Protein AF-A0A2J0M9A6-F1 (afdb_monomer)

Sequence (114 aa):
MSNLIPHITYYILLILYFLFFAFISWRNITWAIALIIVLLPSYLIKFHIWFVPMTLLEGMILILFASWIIKKCKMQNAKCKVTIKNLKLDNWIWPLLAWIAAATMAMIVSPDKR

Solvent-accessible surface area (backbone atoms only — not comparable to full-atom values): 6760 Å² total; per-residue (Å²): 124,80,78,58,55,62,57,55,53,51,55,51,54,52,52,52,50,51,52,52,50,44,54,47,23,63,76,36,55,68,60,40,51,51,50,49,62,75,42,49,77,41,54,76,47,67,43,77,59,96,85,47,82,41,34,56,45,58,54,53,51,50,44,45,51,53,38,50,51,51,50,52,43,60,75,51,73,82,62,82,60,86,66,78,83,70,71,77,68,71,82,58,50,60,62,54,51,51,47,53,51,50,54,55,49,48,62,70,69,51,71,82,89,120

pLDDT: mean 74.32, std 13.44, range [42.53, 88.19]

Structure (mmCIF, N/CA/C/O backbone):
data_AF-A0A2J0M9A6-F1
#
_entry.id   AF-A0A2J0M9A6-F1
#
loop_
_atom_site.group_PDB
_atom_site.id
_atom_site.type_symbol
_atom_site.label_atom_id
_atom_site.label_alt_id
_atom_site.label_comp_id
_atom_site.label_asym_id
_atom_site.label_entity_id
_atom_site.label_seq_id
_atom_site.pdbx_PDB_ins_code
_atom_site.Cartn_x
_atom_site.Cartn_y
_atom_site.Cartn_z
_atom_site.occupancy
_atom_site.B_iso_or_equiv
_atom_site.auth_seq_id
_atom_site.auth_comp_id
_atom_site.auth_asym_id
_atom_site.auth_atom_id
_atom_site.pdbx_PDB_model_num
ATOM 1 N N . MET A 1 1 ? 21.362 8.720 -24.883 1.00 51.03 1 MET A N 1
ATOM 2 C CA . MET A 1 1 ? 20.618 9.659 -24.010 1.00 51.03 1 MET A CA 1
ATOM 3 C C . MET A 1 1 ? 19.093 9.611 -24.177 1.00 51.03 1 MET A C 1
ATOM 5 O O . MET A 1 1 ? 18.408 9.929 -23.218 1.00 51.03 1 MET A O 1
ATOM 9 N N . SER A 1 2 ? 18.537 9.209 -25.330 1.00 57.47 2 SER A N 1
ATOM 10 C CA . SER A 1 2 ? 17.083 9.249 -25.604 1.00 57.47 2 SER A CA 1
ATOM 11 C C . SER A 1 2 ? 16.237 8.205 -24.853 1.00 57.47 2 SER A C 1
ATOM 13 O O . SER A 1 2 ? 15.079 8.473 -24.556 1.00 57.47 2 SER A O 1
ATOM 15 N N . ASN A 1 3 ? 16.808 7.053 -24.484 1.00 56.69 3 ASN A N 1
ATOM 16 C CA . ASN A 1 3 ? 16.079 5.976 -23.794 1.00 56.69 3 ASN A CA 1
ATOM 17 C C . ASN A 1 3 ? 16.026 6.116 -22.261 1.00 56.69 3 ASN A C 1
ATOM 19 O O . ASN A 1 3 ? 15.307 5.365 -21.619 1.00 56.69 3 ASN A O 1
ATOM 23 N N . LEU A 1 4 ? 16.752 7.065 -21.650 1.00 59.88 4 LEU A N 1
ATOM 24 C CA . LEU A 1 4 ? 16.778 7.227 -20.183 1.00 59.88 4 LEU A CA 1
ATOM 25 C C . LEU A 1 4 ? 15.602 8.072 -19.659 1.00 59.88 4 LEU A C 1
ATOM 27 O O . LEU A 1 4 ? 15.076 7.836 -18.574 1.00 59.88 4 LEU A O 1
ATOM 31 N N . ILE A 1 5 ? 15.175 9.044 -20.464 1.00 62.59 5 ILE A N 1
ATOM 32 C CA . ILE A 1 5 ? 14.083 9.978 -20.175 1.00 62.59 5 ILE A CA 1
ATOM 33 C C . ILE A 1 5 ? 12.745 9.254 -19.922 1.00 62.59 5 ILE A C 1
ATOM 35 O O . ILE A 1 5 ? 12.136 9.542 -18.892 1.00 62.59 5 ILE A O 1
ATOM 39 N N . PRO A 1 6 ? 12.295 8.278 -20.747 1.00 66.00 6 PRO A N 1
ATOM 40 C CA . PRO A 1 6 ? 11.011 7.609 -20.513 1.00 66.00 6 PRO A CA 1
ATOM 41 C C . PRO A 1 6 ? 10.969 6.820 -19.197 1.00 66.00 6 PRO A C 1
ATOM 43 O O . PRO A 1 6 ? 9.925 6.780 -18.546 1.00 66.00 6 PRO A O 1
ATOM 46 N N . HIS A 1 7 ? 12.094 6.243 -18.758 1.00 67.75 7 HIS A N 1
ATOM 47 C CA . HIS A 1 7 ? 12.160 5.550 -17.470 1.00 67.75 7 HIS A CA 1
ATOM 48 C C . HIS A 1 7 ? 11.975 6.517 -16.299 1.00 67.75 7 HIS A C 1
ATOM 50 O O . HIS A 1 7 ? 11.202 6.235 -15.388 1.00 67.75 7 HIS A O 1
ATOM 56 N N . ILE A 1 8 ? 12.631 7.679 -16.338 1.00 76.94 8 ILE A N 1
ATOM 57 C CA . ILE A 1 8 ? 12.515 8.697 -15.286 1.00 76.94 8 ILE A CA 1
ATOM 58 C C . ILE A 1 8 ? 11.077 9.232 -15.220 1.00 76.94 8 ILE A C 1
ATOM 60 O O . ILE A 1 8 ? 10.501 9.323 -14.136 1.00 76.94 8 ILE A O 1
ATOM 64 N N . THR A 1 9 ? 10.461 9.517 -16.371 1.00 79.50 9 THR A N 1
ATOM 65 C CA . THR A 1 9 ? 9.070 9.986 -16.442 1.00 79.50 9 THR A CA 1
ATOM 66 C C . THR A 1 9 ? 8.082 8.964 -15.870 1.00 79.50 9 THR A C 1
ATOM 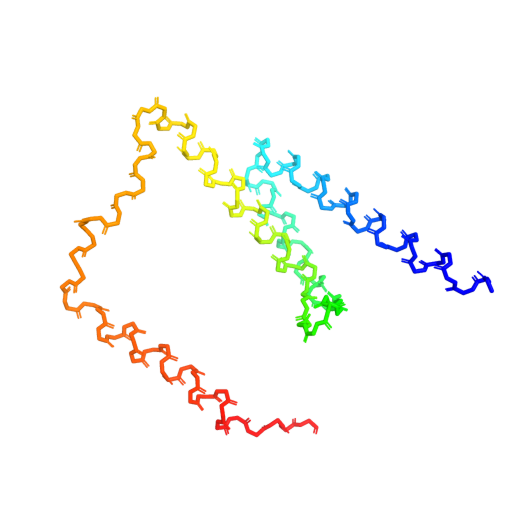68 O O . THR A 1 9 ? 7.167 9.348 -15.143 1.00 79.50 9 THR A O 1
ATOM 71 N N . TYR A 1 10 ? 8.288 7.667 -16.126 1.00 79.06 10 TYR A N 1
ATOM 72 C CA . TYR A 1 10 ? 7.465 6.594 -15.558 1.00 79.06 10 TYR A CA 1
ATOM 73 C C . TYR A 1 10 ? 7.494 6.586 -14.022 1.00 79.06 10 TYR A C 1
ATOM 75 O O . TYR A 1 10 ? 6.437 6.579 -13.389 1.00 79.06 10 TYR A O 1
ATOM 83 N N . TYR A 1 11 ? 8.682 6.653 -13.409 1.00 80.56 11 TYR A N 1
ATOM 84 C CA . TYR A 1 11 ? 8.802 6.678 -11.946 1.00 80.56 11 TYR A CA 1
ATOM 85 C C . TYR A 1 11 ? 8.155 7.923 -11.327 1.00 80.56 11 TYR A C 1
ATOM 87 O O . TYR A 1 11 ? 7.518 7.823 -10.280 1.00 80.56 11 TYR A O 1
ATOM 95 N N . ILE A 1 12 ? 8.263 9.081 -11.987 1.00 83.81 12 ILE A N 1
ATOM 96 C CA . ILE A 1 12 ? 7.629 10.326 -11.531 1.00 83.81 12 ILE A CA 1
ATOM 97 C C . ILE A 1 12 ? 6.101 10.197 -11.525 1.00 83.81 12 ILE A C 1
ATOM 99 O O . ILE A 1 12 ? 5.469 10.554 -10.530 1.00 83.81 12 ILE A O 1
ATOM 103 N N . LEU A 1 13 ? 5.500 9.652 -12.591 1.00 83.25 13 LEU A N 1
ATOM 104 C CA . LEU A 1 13 ? 4.052 9.405 -12.639 1.00 83.25 13 LEU A CA 1
ATOM 105 C C . LEU A 1 13 ? 3.601 8.452 -11.527 1.00 83.25 13 LEU A C 1
ATOM 107 O O . LEU A 1 13 ? 2.560 8.670 -10.911 1.00 83.25 13 LEU A O 1
ATOM 111 N N . LEU A 1 14 ? 4.391 7.413 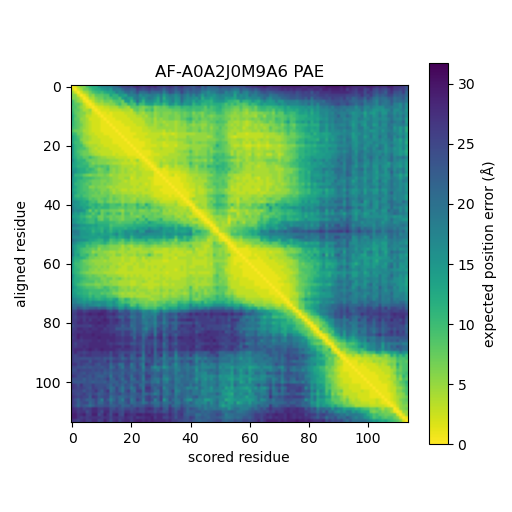-11.259 1.00 83.44 14 LEU A N 1
ATOM 112 C CA . LEU A 1 14 ? 4.092 6.405 -10.245 1.00 83.44 14 LEU A CA 1
ATOM 113 C C . LEU A 1 14 ? 4.117 7.015 -8.831 1.00 83.44 14 LEU A C 1
ATOM 115 O O . LEU A 1 14 ? 3.193 6.814 -8.041 1.00 83.44 14 LEU A O 1
ATOM 119 N N . ILE A 1 15 ? 5.128 7.837 -8.536 1.00 85.00 15 ILE A N 1
ATOM 120 C CA . ILE A 1 15 ? 5.220 8.590 -7.278 1.00 85.00 15 ILE A CA 1
ATOM 121 C C . ILE A 1 15 ? 4.033 9.546 -7.135 1.00 85.00 15 ILE A C 1
ATOM 123 O O . ILE A 1 15 ? 3.406 9.590 -6.076 1.00 85.00 15 ILE A O 1
ATOM 127 N N . LEU A 1 16 ? 3.693 10.283 -8.196 1.00 88.19 16 LEU A N 1
ATOM 128 C CA . LEU A 1 16 ? 2.568 11.217 -8.191 1.00 88.19 16 LEU A CA 1
ATOM 129 C C . LEU A 1 16 ? 1.237 10.498 -7.928 1.00 88.19 16 LEU A C 1
ATOM 131 O O . LEU A 1 16 ? 0.428 10.966 -7.124 1.00 88.19 16 LEU A O 1
ATOM 135 N N . TYR A 1 17 ? 1.037 9.334 -8.549 1.00 86.94 17 TYR A N 1
ATOM 136 C CA . TYR A 1 17 ? -0.123 8.479 -8.319 1.00 86.94 17 TYR A CA 1
ATOM 137 C C . TYR A 1 17 ? -0.220 8.029 -6.856 1.00 86.94 17 TYR A C 1
ATOM 139 O O . TYR A 1 17 ? -1.277 8.171 -6.237 1.00 86.94 17 TYR A O 1
ATOM 147 N N . PHE A 1 18 ? 0.876 7.541 -6.267 1.00 85.75 18 PHE A N 1
ATOM 148 C CA . PHE A 1 18 ? 0.880 7.140 -4.860 1.00 85.75 18 PHE A CA 1
ATOM 149 C C . PHE A 1 18 ? 0.626 8.311 -3.913 1.00 85.75 18 PHE A C 1
ATOM 151 O O . PHE A 1 18 ? -0.089 8.143 -2.925 1.00 85.75 18 PHE A O 1
ATOM 158 N N . LEU A 1 19 ? 1.147 9.500 -4.223 1.00 87.50 19 LEU A N 1
ATOM 159 C CA . LEU A 1 19 ? 0.886 10.707 -3.442 1.00 87.50 19 LEU A CA 1
ATOM 160 C C . LEU A 1 19 ? -0.608 11.069 -3.461 1.00 87.50 19 LEU A C 1
ATOM 162 O O . LEU A 1 19 ? -1.201 11.361 -2.420 1.00 87.50 19 LEU A O 1
ATOM 166 N N . PHE A 1 20 ? -1.232 10.997 -4.639 1.00 87.06 20 PHE A N 1
ATOM 167 C CA . PHE A 1 20 ? -2.660 11.252 -4.813 1.00 87.06 20 PHE A CA 1
ATOM 168 C C . PHE A 1 20 ? -3.519 10.207 -4.086 1.00 87.06 20 PHE A C 1
ATOM 170 O O . PHE A 1 20 ? -4.470 10.552 -3.380 1.00 87.06 20 PHE A O 1
ATOM 177 N N . PHE A 1 21 ? -3.144 8.930 -4.182 1.00 87.75 21 PHE A N 1
ATOM 178 C CA . PHE A 1 21 ? -3.806 7.849 -3.457 1.00 87.75 21 PHE A CA 1
ATOM 179 C C . PHE A 1 21 ? -3.678 8.020 -1.935 1.00 87.75 21 PHE A C 1
ATOM 181 O O . PHE A 1 21 ? -4.668 7.886 -1.213 1.00 87.75 21 PHE A O 1
ATOM 188 N N . ALA A 1 22 ? -2.495 8.393 -1.438 1.00 86.94 22 ALA A N 1
ATOM 189 C CA . ALA A 1 22 ? -2.269 8.686 -0.024 1.00 86.94 22 ALA A CA 1
ATOM 190 C C . ALA A 1 22 ? -3.162 9.831 0.471 1.00 86.94 22 ALA A C 1
ATOM 192 O O . ALA A 1 22 ? -3.762 9.727 1.544 1.00 86.94 22 ALA A O 1
ATOM 193 N N . PHE A 1 23 ? -3.313 10.889 -0.331 1.00 87.25 23 PHE A N 1
ATOM 194 C CA . PHE A 1 23 ? -4.194 12.013 -0.022 1.00 87.25 23 PHE A CA 1
ATOM 195 C C . PHE A 1 23 ? -5.670 11.591 0.085 1.00 87.25 23 PHE A C 1
ATOM 197 O O . PHE A 1 23 ? -6.348 11.936 1.058 1.00 87.25 23 PHE A O 1
ATOM 204 N N . ILE A 1 24 ? -6.165 10.786 -0.864 1.00 84.12 24 ILE A N 1
ATOM 205 C CA . ILE A 1 24 ? -7.532 10.234 -0.825 1.00 84.12 24 ILE A CA 1
ATOM 206 C C . ILE A 1 24 ? -7.728 9.350 0.410 1.00 84.12 24 ILE A C 1
ATOM 208 O O . ILE A 1 24 ? -8.719 9.501 1.134 1.00 84.12 24 ILE A O 1
ATOM 212 N N . SER A 1 25 ? -6.765 8.464 0.676 1.00 85.00 25 SER A N 1
ATOM 213 C CA . S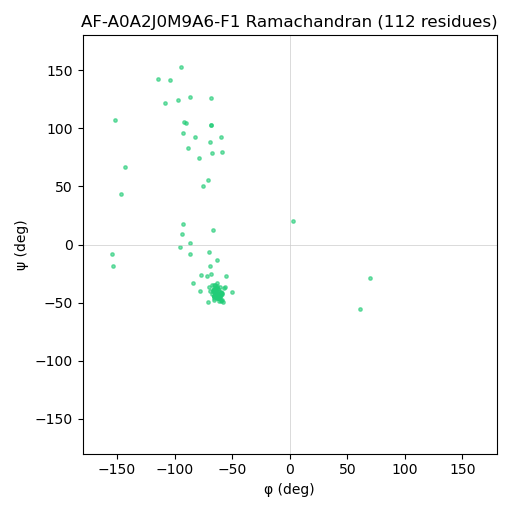ER A 1 25 ? -6.797 7.531 1.804 1.00 85.00 25 SER A CA 1
ATOM 214 C C . SER A 1 25 ? -6.856 8.245 3.151 1.00 85.00 25 SER A C 1
ATOM 216 O O . SER A 1 25 ? -7.588 7.830 4.054 1.00 85.00 25 SER A O 1
ATOM 218 N N . TRP A 1 26 ? -6.169 9.383 3.274 1.00 80.75 26 TRP A N 1
ATOM 219 C CA . TRP A 1 26 ? -6.219 10.206 4.478 1.00 80.75 26 TRP A CA 1
ATOM 220 C C . TRP A 1 26 ? -7.607 10.797 4.742 1.00 80.75 26 TRP A C 1
ATOM 222 O O . TRP A 1 26 ? -8.086 10.822 5.882 1.00 80.75 26 TRP A O 1
ATOM 232 N N . ARG A 1 27 ? -8.278 11.260 3.681 1.00 83.62 27 ARG A N 1
ATOM 233 C CA . ARG A 1 27 ? -9.605 11.873 3.775 1.00 83.62 27 ARG A CA 1
ATOM 234 C C . ARG A 1 27 ? -10.666 10.827 4.098 1.00 83.62 27 ARG A C 1
ATOM 236 O O . ARG A 1 27 ? -11.446 11.016 5.034 1.00 83.62 27 ARG A O 1
ATOM 243 N N . ASN A 1 28 ? -10.690 9.712 3.371 1.00 83.50 28 ASN A N 1
ATOM 244 C CA . ASN A 1 28 ? -11.673 8.661 3.602 1.00 83.50 28 ASN A CA 1
ATOM 245 C C . ASN A 1 28 ? -11.152 7.269 3.211 1.00 83.50 28 ASN A C 1
ATOM 247 O O . ASN A 1 28 ? -11.084 6.911 2.037 1.00 83.50 28 ASN A O 1
ATOM 251 N N . ILE A 1 29 ? -10.870 6.464 4.236 1.00 83.75 29 ILE A N 1
ATOM 252 C CA . ILE A 1 29 ? -10.397 5.080 4.117 1.00 83.75 29 ILE A CA 1
ATOM 253 C C . ILE A 1 29 ? -11.364 4.225 3.285 1.00 83.75 29 ILE A C 1
ATOM 255 O O . ILE A 1 29 ? -10.912 3.401 2.499 1.00 83.75 29 ILE A O 1
ATOM 259 N N . THR A 1 30 ? -12.681 4.438 3.395 1.00 84.00 30 THR A N 1
ATOM 260 C CA . THR A 1 30 ? -13.680 3.653 2.652 1.00 84.00 30 THR A CA 1
ATOM 261 C C . THR A 1 30 ? -13.560 3.864 1.140 1.00 84.00 30 THR A C 1
ATOM 263 O O . THR A 1 30 ? -13.643 2.903 0.380 1.00 84.00 30 THR A O 1
ATOM 266 N N . TRP A 1 31 ? -13.291 5.097 0.695 1.00 84.81 31 TRP A N 1
ATOM 267 C CA . TRP A 1 31 ? -13.065 5.393 -0.726 1.00 84.81 31 TRP A CA 1
ATOM 268 C C . TRP A 1 31 ? -11.741 4.822 -1.232 1.00 84.81 31 TRP A C 1
ATOM 270 O O . TRP A 1 31 ? -11.682 4.337 -2.358 1.00 84.81 31 TRP A O 1
ATOM 280 N N . ALA A 1 32 ? -10.694 4.825 -0.404 1.00 87.00 32 ALA A N 1
ATOM 281 C CA . ALA A 1 32 ? -9.425 4.201 -0.764 1.00 87.00 32 ALA A CA 1
ATOM 282 C C . ALA A 1 32 ? -9.543 2.673 -0.899 1.00 87.00 32 ALA A C 1
ATOM 284 O O . ALA A 1 32 ? -8.986 2.105 -1.834 1.00 87.00 32 ALA A O 1
ATOM 285 N N . ILE A 1 33 ? -10.326 2.018 -0.033 1.00 85.81 33 ILE A N 1
ATOM 286 C CA . ILE A 1 33 ? -10.643 0.586 -0.153 1.00 85.81 33 ILE A CA 1
ATOM 287 C C . ILE A 1 33 ? -11.428 0.310 -1.440 1.00 85.81 33 ILE A C 1
ATOM 289 O O . ILE A 1 33 ? -11.077 -0.603 -2.179 1.00 85.81 33 ILE A O 1
ATOM 293 N N . ALA A 1 34 ? -12.453 1.113 -1.744 1.00 87.06 34 ALA A N 1
ATOM 294 C CA . ALA A 1 34 ? -13.216 0.969 -2.984 1.00 87.06 34 ALA A CA 1
ATOM 295 C C . ALA A 1 34 ? -12.326 1.130 -4.230 1.00 87.06 34 ALA A C 1
ATOM 297 O O . ALA A 1 34 ? -12.426 0.337 -5.162 1.00 87.06 34 ALA A O 1
ATOM 298 N N . LEU A 1 35 ? -11.402 2.099 -4.219 1.00 85.94 35 LEU A N 1
ATOM 299 C CA . LEU A 1 35 ? -10.399 2.276 -5.273 1.00 85.94 35 LEU A CA 1
ATOM 300 C C . LEU A 1 35 ? -9.492 1.052 -5.413 1.00 85.94 35 LEU A C 1
ATOM 302 O O . LEU A 1 35 ? -9.279 0.604 -6.531 1.00 85.94 35 LEU A O 1
ATOM 306 N N . ILE A 1 36 ? -9.001 0.477 -4.312 1.00 86.50 36 ILE A N 1
ATOM 307 C CA . ILE A 1 36 ? -8.206 -0.761 -4.355 1.00 86.50 36 ILE A CA 1
ATOM 308 C C . ILE A 1 36 ? -9.006 -1.899 -4.994 1.00 86.50 36 ILE A C 1
ATOM 310 O O . ILE A 1 36 ? -8.456 -2.622 -5.814 1.00 86.50 36 ILE A O 1
ATOM 314 N N . ILE A 1 37 ? -10.293 -2.044 -4.663 1.00 85.56 37 ILE A N 1
ATOM 315 C CA . ILE A 1 37 ? -11.150 -3.101 -5.222 1.00 85.56 37 ILE A CA 1
ATOM 316 C C . ILE A 1 37 ? -11.368 -2.904 -6.724 1.00 85.56 37 ILE A C 1
ATOM 318 O O . ILE A 1 37 ? -11.263 -3.855 -7.490 1.00 85.56 37 ILE A O 1
ATOM 322 N N . VAL A 1 38 ? -11.636 -1.678 -7.172 1.00 87.00 38 VAL A N 1
ATOM 323 C CA . VAL A 1 38 ? -11.797 -1.380 -8.605 1.00 87.00 38 VAL A CA 1
ATOM 324 C C . VAL A 1 38 ? -10.476 -1.551 -9.355 1.00 87.00 38 VAL A C 1
ATOM 326 O O . VAL A 1 38 ? -10.465 -2.008 -10.495 1.00 87.00 38 VAL A O 1
ATOM 329 N N . LEU A 1 39 ? -9.356 -1.225 -8.709 1.00 84.81 39 LEU A N 1
ATOM 330 C CA . LEU A 1 39 ? -8.013 -1.381 -9.251 1.00 84.81 39 LEU A CA 1
ATOM 331 C C . LEU A 1 39 ? -7.378 -2.725 -8.874 1.00 84.81 39 LEU A C 1
ATOM 333 O O . LEU A 1 39 ? -6.179 -2.889 -9.064 1.00 84.81 39 LEU A O 1
ATOM 337 N N . LEU A 1 40 ? -8.140 -3.735 -8.448 1.00 79.88 40 LEU A N 1
ATOM 338 C CA . LEU A 1 40 ? -7.620 -5.100 -8.338 1.00 79.88 40 LEU A CA 1
ATOM 339 C C . LEU A 1 40 ? -6.905 -5.592 -9.612 1.00 79.88 40 LEU A C 1
ATOM 341 O O . LEU A 1 40 ? -5.833 -6.176 -9.470 1.00 79.88 40 LEU A O 1
ATOM 345 N N . PRO A 1 41 ? -7.382 -5.326 -10.852 1.00 77.81 41 PRO A N 1
ATOM 346 C CA . PRO A 1 41 ? -6.649 -5.718 -12.060 1.00 77.81 41 PRO A CA 1
ATOM 347 C C . PRO A 1 41 ? -5.275 -5.039 -12.204 1.00 77.81 41 PRO A C 1
ATOM 349 O O . PRO A 1 41 ? -4.442 -5.508 -12.976 1.00 77.81 41 PRO A O 1
ATOM 352 N N . SER A 1 42 ? -4.979 -3.987 -11.428 1.00 80.06 42 SER A N 1
ATOM 353 C CA . SER A 1 42 ? -3.640 -3.383 -11.376 1.00 80.06 42 SER A CA 1
ATOM 354 C C . SER A 1 42 ? -2.589 -4.271 -10.693 1.00 80.06 42 SER A C 1
ATOM 356 O O . SER A 1 42 ? -1.401 -3.975 -10.788 1.00 80.06 42 SER A O 1
ATOM 358 N N . TYR A 1 43 ? -2.980 -5.408 -10.098 1.00 74.31 43 TYR A N 1
ATOM 359 C CA . TYR A 1 43 ? -2.058 -6.463 -9.643 1.00 74.31 43 TYR A CA 1
ATOM 360 C C . TYR A 1 43 ? -1.130 -6.972 -10.764 1.00 74.31 43 TYR A C 1
ATOM 362 O O . TYR A 1 43 ? -0.009 -7.405 -10.489 1.00 74.31 43 TYR A O 1
ATOM 370 N N . LEU A 1 44 ? -1.556 -6.889 -12.033 1.00 72.88 44 LEU A N 1
ATOM 371 C CA . LEU A 1 44 ? -0.722 -7.286 -13.171 1.00 72.88 44 LEU A CA 1
ATOM 372 C C . LEU A 1 44 ? 0.461 -6.329 -13.400 1.00 72.88 44 LEU A C 1
ATOM 374 O O . LEU A 1 44 ? 1.435 -6.709 -14.051 1.00 72.88 44 LEU A O 1
ATOM 378 N N . ILE A 1 45 ? 0.408 -5.111 -12.850 1.00 77.56 45 ILE A N 1
ATOM 379 C CA . ILE A 1 45 ? 1.468 -4.109 -12.968 1.00 77.56 45 ILE A CA 1
ATOM 380 C C . ILE A 1 45 ? 2.542 -4.420 -11.923 1.00 77.56 45 ILE A C 1
ATOM 382 O O . ILE A 1 45 ? 2.472 -3.993 -10.766 1.00 77.56 45 ILE A O 1
ATOM 386 N N . LYS A 1 46 ? 3.538 -5.195 -12.354 1.00 76.69 46 LYS A N 1
ATOM 387 C CA . LYS A 1 46 ? 4.715 -5.563 -11.563 1.00 76.69 46 LYS A CA 1
ATOM 388 C C . LYS A 1 46 ? 5.866 -4.629 -11.907 1.00 76.69 46 LYS A C 1
ATOM 390 O O . LYS A 1 46 ? 6.262 -4.541 -13.068 1.00 76.69 46 LYS A O 1
ATOM 395 N N . PHE A 1 47 ? 6.427 -3.962 -10.908 1.00 71.94 47 PHE A N 1
ATOM 396 C CA . PHE A 1 47 ? 7.665 -3.205 -11.043 1.00 71.94 47 PHE A CA 1
ATOM 397 C C . PHE A 1 47 ? 8.766 -3.839 -10.199 1.00 71.94 47 PHE A C 1
ATOM 399 O O . PHE A 1 47 ? 8.544 -4.335 -9.097 1.00 71.94 47 PHE A O 1
ATOM 406 N N . HIS A 1 48 ? 9.980 -3.834 -10.736 1.00 64.06 48 HIS A N 1
ATOM 407 C CA . HIS A 1 48 ? 11.144 -4.352 -10.034 1.00 64.06 48 HIS A CA 1
ATOM 408 C C . HIS A 1 48 ? 11.760 -3.205 -9.237 1.00 64.06 48 HIS A C 1
ATOM 410 O O . HIS A 1 48 ? 12.399 -2.323 -9.808 1.00 64.06 48 HIS A O 1
ATOM 416 N N . ILE A 1 49 ? 11.547 -3.202 -7.921 1.00 65.69 49 ILE A N 1
ATOM 417 C CA . ILE A 1 49 ? 12.285 -2.320 -7.017 1.00 65.69 49 ILE A CA 1
ATOM 418 C C . ILE A 1 49 ? 13.502 -3.094 -6.529 1.00 65.69 49 ILE A C 1
ATOM 420 O O . ILE A 1 49 ? 13.384 -4.001 -5.708 1.00 65.69 49 ILE A O 1
ATOM 424 N N . TRP A 1 50 ? 14.664 -2.725 -7.076 1.00 56.00 50 TRP A N 1
ATOM 425 C CA . TRP A 1 50 ? 16.015 -3.191 -6.729 1.00 56.00 50 TRP A CA 1
ATOM 426 C C . TRP A 1 50 ? 16.278 -4.703 -6.902 1.00 56.00 50 TRP A C 1
ATOM 428 O O . TRP A 1 50 ? 17.182 -5.079 -7.637 1.00 56.00 50 TRP A O 1
ATOM 438 N N . PHE A 1 51 ? 15.481 -5.569 -6.274 1.00 56.84 51 PHE A N 1
ATOM 439 C CA . PHE A 1 51 ? 15.553 -7.033 -6.364 1.00 56.84 51 PHE A CA 1
ATOM 440 C C . PHE A 1 51 ? 14.210 -7.735 -6.066 1.00 56.84 51 PHE A C 1
ATOM 442 O O . PHE A 1 51 ? 14.085 -8.940 -6.260 1.00 56.84 51 PHE A O 1
ATOM 449 N N . VAL A 1 52 ? 13.191 -7.000 -5.598 1.00 63.19 52 VAL A N 1
ATOM 450 C CA . VAL A 1 52 ? 11.892 -7.568 -5.216 1.00 63.19 52 VAL A CA 1
ATOM 451 C C . VAL A 1 52 ? 10.844 -7.159 -6.257 1.00 63.19 52 VAL A C 1
ATOM 453 O O . VAL A 1 52 ? 10.659 -5.957 -6.484 1.00 63.19 52 VAL A O 1
ATOM 456 N N . PRO A 1 53 ? 10.166 -8.119 -6.916 1.00 66.00 53 PRO A N 1
ATOM 457 C CA . PRO A 1 53 ? 9.036 -7.811 -7.778 1.00 66.00 53 PRO A CA 1
ATOM 458 C C . PRO A 1 53 ? 7.893 -7.316 -6.892 1.00 66.00 53 PRO A C 1
ATOM 460 O O . PRO A 1 53 ? 7.246 -8.102 -6.210 1.00 66.00 53 PRO A O 1
ATOM 463 N N . MET A 1 54 ? 7.676 -6.005 -6.883 1.00 75.81 54 MET A N 1
ATOM 464 C CA . MET A 1 54 ? 6.615 -5.370 -6.116 1.00 75.81 54 MET A CA 1
ATOM 465 C C . MET A 1 54 ? 5.486 -4.970 -7.062 1.00 75.81 54 MET A C 1
ATOM 467 O O . MET A 1 54 ? 5.706 -4.547 -8.200 1.00 75.81 54 MET A O 1
ATOM 471 N N . THR A 1 55 ? 4.254 -5.134 -6.606 1.00 84.56 55 THR A N 1
ATOM 472 C CA . THR A 1 55 ? 3.069 -4.745 -7.371 1.00 84.56 55 THR A CA 1
ATOM 473 C C . THR A 1 55 ? 2.605 -3.344 -6.995 1.00 84.56 55 THR A C 1
ATOM 475 O O . THR A 1 55 ? 2.771 -2.879 -5.864 1.00 84.56 55 THR A O 1
ATOM 478 N N . LEU A 1 56 ? 1.947 -2.669 -7.940 1.00 81.81 56 LEU A N 1
ATOM 479 C CA . LEU A 1 56 ? 1.285 -1.387 -7.675 1.00 81.81 56 LEU A CA 1
ATOM 480 C C . LEU A 1 56 ? 0.248 -1.517 -6.553 1.00 81.81 56 LEU A C 1
ATOM 482 O O . LEU A 1 56 ? 0.153 -0.647 -5.684 1.00 81.81 56 LEU A O 1
ATOM 486 N N . LEU A 1 57 ? -0.445 -2.655 -6.521 1.00 82.38 57 LEU A N 1
ATOM 487 C CA . LEU A 1 57 ? -1.436 -2.980 -5.506 1.00 82.38 57 LEU A CA 1
ATOM 488 C C . LEU A 1 57 ? -0.828 -3.082 -4.097 1.00 82.38 57 LEU A C 1
ATOM 490 O O . LEU A 1 57 ? -1.393 -2.525 -3.158 1.00 82.38 57 LEU A O 1
ATOM 494 N N . GLU A 1 58 ? 0.334 -3.723 -3.933 1.00 83.50 58 GLU A N 1
ATOM 495 C CA . GLU A 1 58 ? 1.032 -3.775 -2.637 1.00 83.50 58 GLU A CA 1
ATOM 496 C C . GLU A 1 58 ? 1.367 -2.377 -2.116 1.00 83.50 58 GLU A C 1
ATOM 498 O O . GLU A 1 58 ? 1.153 -2.091 -0.938 1.00 83.50 58 GLU A O 1
ATOM 503 N N . GLY A 1 59 ? 1.815 -1.472 -2.992 1.00 83.88 59 GLY A N 1
ATOM 504 C CA . GLY A 1 59 ? 2.059 -0.078 -2.616 1.00 83.88 59 GLY A CA 1
ATOM 505 C C . GLY A 1 59 ? 0.788 0.625 -2.126 1.00 83.88 59 GLY A C 1
ATOM 506 O O . GLY A 1 59 ? 0.810 1.300 -1.095 1.00 83.88 59 GLY A O 1
ATOM 507 N N . MET A 1 60 ? -0.346 0.414 -2.804 1.00 84.50 60 MET A N 1
ATOM 508 C CA . MET A 1 60 ? -1.641 0.964 -2.381 1.00 84.50 60 MET A CA 1
ATOM 509 C C . MET A 1 60 ? -2.074 0.409 -1.018 1.00 84.50 60 MET A C 1
ATOM 511 O O . MET A 1 60 ? -2.530 1.167 -0.162 1.00 84.50 60 MET A O 1
ATOM 515 N N . ILE A 1 61 ? -1.894 -0.893 -0.784 1.00 86.06 61 ILE A N 1
ATOM 516 C CA . ILE A 1 61 ? -2.230 -1.537 0.492 1.00 86.06 61 ILE A CA 1
ATOM 517 C C . ILE A 1 61 ? -1.364 -0.978 1.627 1.00 86.06 61 ILE A C 1
ATOM 519 O O . ILE A 1 61 ? -1.894 -0.650 2.689 1.00 86.06 61 ILE A O 1
ATOM 523 N N . LEU A 1 62 ? -0.056 -0.807 1.411 1.00 85.94 62 LEU A N 1
ATOM 524 C CA . LEU A 1 62 ? 0.848 -0.230 2.411 1.00 85.94 62 LEU A CA 1
ATOM 525 C C . LEU A 1 62 ? 0.471 1.211 2.765 1.00 85.94 62 LEU A C 1
ATOM 527 O O . LEU A 1 62 ? 0.437 1.568 3.942 1.00 85.94 62 LEU A O 1
ATOM 531 N N . ILE A 1 63 ? 0.136 2.031 1.767 1.00 87.25 63 ILE A N 1
ATOM 532 C CA . ILE A 1 63 ? -0.311 3.413 1.985 1.00 87.25 63 ILE A CA 1
ATOM 533 C C . ILE A 1 63 ? -1.644 3.441 2.735 1.00 87.25 63 ILE A C 1
ATOM 535 O O . ILE A 1 63 ? -1.805 4.228 3.673 1.00 87.25 63 ILE A O 1
ATOM 539 N N . LEU A 1 64 ? -2.592 2.572 2.370 1.00 87.38 64 LEU A N 1
ATOM 540 C CA . LEU A 1 64 ? -3.856 2.436 3.089 1.00 87.38 64 LEU A CA 1
ATOM 541 C C . LEU A 1 64 ? -3.592 2.083 4.556 1.00 87.38 64 LEU A C 1
ATOM 543 O O . LEU A 1 64 ? -4.101 2.763 5.449 1.00 87.38 64 LEU A O 1
ATOM 547 N N . PHE A 1 65 ? -2.751 1.080 4.806 1.00 84.94 65 PHE A N 1
ATOM 548 C CA . PHE A 1 65 ? -2.395 0.631 6.148 1.00 84.94 65 PHE A CA 1
ATOM 549 C C . PHE A 1 65 ? -1.717 1.739 6.966 1.00 84.94 65 PHE A C 1
ATOM 551 O O . PHE A 1 65 ? -2.120 2.004 8.100 1.00 84.94 65 PHE A O 1
ATOM 558 N N . ALA A 1 66 ? -0.760 2.459 6.373 1.00 85.56 66 ALA A N 1
ATOM 559 C CA . ALA A 1 66 ? -0.096 3.601 6.997 1.00 85.56 66 ALA A CA 1
ATOM 560 C C . ALA A 1 66 ? -1.074 4.754 7.291 1.00 85.56 66 ALA A C 1
ATOM 562 O O . ALA A 1 66 ? -1.085 5.316 8.383 1.00 85.56 66 ALA A O 1
ATOM 563 N N . SER A 1 67 ? -1.964 5.101 6.362 1.00 86.00 67 SER A N 1
ATOM 564 C CA . SER A 1 67 ? -2.958 6.156 6.605 1.00 86.00 67 SER A CA 1
ATOM 565 C C . SER A 1 67 ? -3.965 5.763 7.696 1.00 86.00 67 SER A C 1
ATOM 567 O O . SER A 1 67 ? -4.330 6.584 8.541 1.00 86.00 67 SER A O 1
ATOM 569 N N . TRP A 1 68 ? -4.371 4.491 7.733 1.00 84.19 68 TRP A N 1
ATOM 570 C CA . TRP A 1 68 ? -5.271 3.950 8.745 1.00 84.19 68 TRP A CA 1
ATOM 571 C C . TRP A 1 68 ? -4.628 3.952 10.129 1.00 84.19 68 TRP A C 1
ATOM 573 O O . TRP A 1 68 ? -5.261 4.414 11.083 1.00 84.19 68 TRP A O 1
ATOM 583 N N . ILE A 1 69 ? -3.369 3.504 10.239 1.00 82.56 69 ILE A N 1
ATOM 584 C CA . ILE A 1 69 ? -2.652 3.491 11.517 1.00 82.56 69 ILE A CA 1
ATOM 585 C C . ILE A 1 69 ? -2.491 4.916 12.040 1.00 82.56 69 ILE A C 1
ATOM 587 O O . ILE A 1 69 ? -2.828 5.176 13.191 1.00 82.56 69 ILE A O 1
ATOM 591 N N . ILE A 1 70 ? -2.114 5.874 11.184 1.00 82.75 70 ILE A N 1
ATOM 592 C CA . ILE A 1 70 ? -1.953 7.266 11.610 1.00 82.75 70 ILE A CA 1
ATOM 593 C C . ILE A 1 70 ? -3.300 7.870 12.028 1.00 82.75 70 ILE A C 1
ATOM 595 O O . ILE A 1 70 ? -3.372 8.567 13.042 1.00 82.75 70 ILE A O 1
ATOM 599 N N . LYS A 1 71 ? -4.397 7.563 11.323 1.00 77.44 71 LYS A N 1
ATOM 600 C CA . LYS A 1 71 ? -5.738 8.034 11.701 1.00 77.44 71 LYS A CA 1
ATOM 601 C C . LYS A 1 71 ? -6.212 7.437 13.027 1.00 77.44 71 LYS A C 1
ATOM 603 O O . LYS A 1 71 ? -6.773 8.162 13.849 1.00 77.44 71 LYS A O 1
ATOM 608 N N . LYS A 1 72 ? -5.968 6.145 13.269 1.00 76.62 72 LYS A N 1
ATOM 609 C CA . LYS A 1 72 ? -6.256 5.488 14.555 1.00 76.62 72 LYS A CA 1
ATOM 610 C C . LYS A 1 72 ? -5.413 6.078 15.685 1.00 76.62 72 LYS A C 1
ATOM 612 O O . LYS A 1 72 ? -5.974 6.428 16.720 1.00 76.62 72 LYS A O 1
ATOM 617 N N . CYS A 1 73 ? -4.116 6.281 15.459 1.00 70.25 73 CYS A N 1
ATOM 618 C CA . CYS A 1 73 ? -3.210 6.910 16.419 1.00 70.25 73 CYS A CA 1
ATOM 619 C C . CYS A 1 73 ? -3.632 8.348 16.755 1.00 70.25 73 CYS A C 1
ATOM 621 O O . CYS A 1 73 ? -3.676 8.703 17.931 1.00 70.25 73 CYS A O 1
ATOM 623 N N . LYS A 1 74 ? -4.010 9.155 15.752 1.00 70.19 74 LYS A N 1
ATOM 624 C CA . LYS A 1 74 ? -4.512 10.524 15.950 1.00 70.19 74 LYS A CA 1
ATOM 625 C C . LYS A 1 74 ? -5.837 10.540 16.711 1.00 70.19 74 LYS A C 1
ATOM 627 O O . LYS A 1 74 ? -6.028 11.375 17.581 1.00 70.19 74 LYS A O 1
ATOM 632 N N . MET A 1 75 ? -6.753 9.613 16.435 1.00 66.19 75 MET A N 1
ATOM 633 C CA . MET A 1 75 ? -8.018 9.535 17.176 1.00 66.19 75 MET A CA 1
ATOM 634 C C . MET A 1 75 ? -7.823 9.094 18.637 1.00 66.19 75 MET A C 1
ATOM 636 O O . MET A 1 75 ? -8.622 9.452 19.494 1.00 66.19 75 MET A O 1
ATOM 640 N N . GLN A 1 76 ? -6.743 8.366 18.938 1.00 64.62 76 GLN A N 1
ATOM 641 C CA . GLN A 1 76 ? -6.399 7.911 20.290 1.00 64.62 76 GLN A CA 1
ATOM 642 C C . GLN A 1 76 ? -5.436 8.831 21.066 1.00 64.62 76 GLN A C 1
ATOM 644 O O . GLN A 1 76 ? -4.988 8.401 22.124 1.00 64.62 76 GLN A O 1
ATOM 649 N N . ASN A 1 77 ? -5.133 10.035 20.550 1.00 51.16 77 ASN A N 1
ATOM 650 C CA . ASN A 1 77 ? -4.425 11.238 21.066 1.00 51.16 77 ASN A CA 1
ATOM 651 C C . ASN A 1 77 ? -3.763 11.314 22.479 1.00 51.16 77 ASN A C 1
ATOM 653 O O . ASN A 1 77 ? -3.480 12.407 22.955 1.00 51.16 77 ASN A O 1
ATOM 657 N N . ALA A 1 78 ? -3.433 10.221 23.161 1.00 54.12 78 ALA A N 1
ATOM 658 C CA . ALA A 1 78 ? -2.713 10.238 24.436 1.00 54.12 78 ALA A CA 1
ATOM 659 C C . ALA A 1 78 ? -1.893 8.971 24.716 1.00 54.12 78 ALA A C 1
ATOM 661 O O . ALA A 1 78 ? -0.988 9.017 25.544 1.00 54.12 78 ALA A O 1
ATOM 662 N N . LYS A 1 79 ? -2.147 7.837 24.046 1.00 51.78 79 LYS A N 1
ATOM 663 C CA . LYS A 1 79 ? -1.310 6.634 24.202 1.00 51.78 79 LYS A CA 1
ATOM 664 C C . LYS A 1 79 ? -1.140 5.892 22.883 1.00 51.78 79 LYS A C 1
ATOM 666 O O . LYS A 1 79 ? -1.502 4.727 22.772 1.00 51.78 79 LYS A O 1
ATOM 671 N N . CYS A 1 80 ? -0.456 6.511 21.921 1.00 45.88 80 CYS A N 1
ATOM 672 C CA . CYS A 1 80 ? 0.312 5.733 20.943 1.0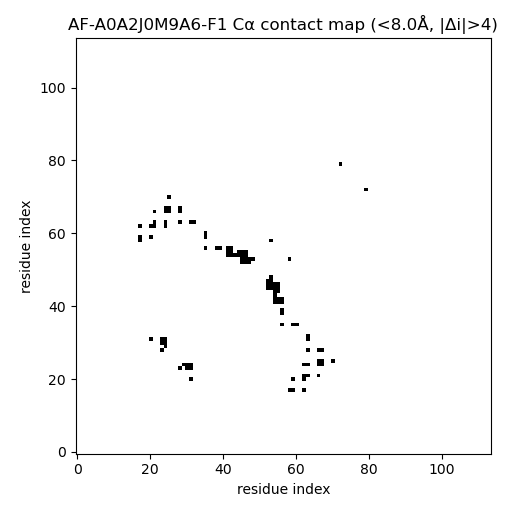0 45.88 80 CYS A CA 1
ATOM 673 C C . CYS A 1 80 ? 1.542 5.122 21.642 1.00 45.88 80 CYS A C 1
ATOM 675 O O . CYS A 1 80 ? 2.689 5.365 21.293 1.00 45.88 80 CYS A O 1
ATOM 677 N N . LYS A 1 81 ? 1.309 4.367 22.716 1.00 45.84 81 LYS A N 1
ATOM 678 C CA . LYS A 1 81 ? 2.278 3.410 23.208 1.00 45.84 81 L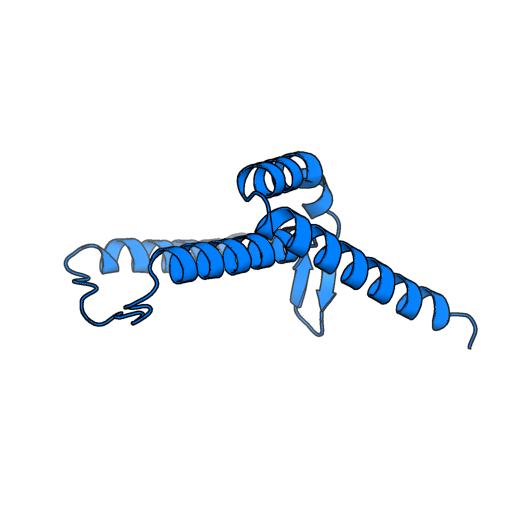YS A CA 1
ATOM 679 C C . LYS A 1 81 ? 1.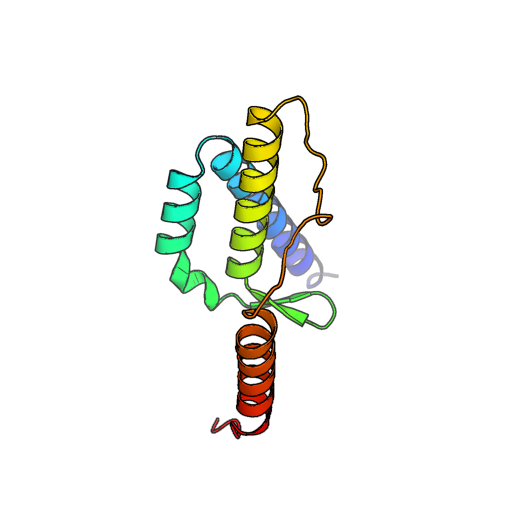849 2.142 22.511 1.00 45.84 81 LYS A C 1
ATOM 681 O O . LYS A 1 81 ? 0.905 1.500 22.974 1.00 45.84 81 LYS A O 1
ATOM 686 N N . VAL A 1 82 ? 2.486 1.837 21.379 1.00 51.47 82 VAL A N 1
ATOM 687 C CA . VAL A 1 82 ? 2.460 0.503 20.769 1.00 51.47 82 VAL A CA 1
ATOM 688 C C . VAL A 1 82 ? 3.023 -0.438 21.829 1.00 51.47 82 VAL A C 1
ATOM 690 O O . VAL A 1 82 ? 4.210 -0.732 21.905 1.00 51.47 82 VAL A O 1
ATOM 693 N N . THR A 1 83 ? 2.174 -0.786 22.785 1.00 42.53 83 THR A N 1
ATOM 694 C CA . THR A 1 83 ? 2.526 -1.602 23.925 1.00 42.53 83 THR A CA 1
ATOM 695 C C . THR A 1 83 ? 2.297 -3.007 23.431 1.00 42.53 83 THR A C 1
ATOM 697 O O . THR A 1 83 ? 1.274 -3.614 23.715 1.00 42.53 83 THR A O 1
ATOM 700 N N . ILE A 1 84 ? 3.294 -3.549 22.732 1.00 51.25 84 ILE A N 1
ATOM 701 C CA . ILE A 1 84 ? 3.405 -4.993 22.460 1.00 51.25 84 ILE A CA 1
ATOM 702 C C . ILE A 1 84 ? 3.652 -5.766 23.777 1.00 51.25 84 ILE A C 1
ATOM 704 O O . ILE A 1 84 ? 4.021 -6.931 23.787 1.00 51.25 84 ILE A O 1
ATOM 708 N N . LYS A 1 85 ? 3.479 -5.122 24.938 1.00 45.94 85 LYS A N 1
ATOM 709 C CA . LYS A 1 85 ? 3.870 -5.646 26.244 1.00 45.94 85 LYS A CA 1
ATOM 710 C C . LYS A 1 85 ? 2.809 -6.526 26.903 1.00 45.94 85 LYS A C 1
ATOM 712 O O . LYS A 1 85 ? 3.047 -6.993 28.002 1.00 45.94 85 LYS A O 1
ATOM 717 N N . ASN A 1 86 ? 1.669 -6.757 26.253 1.00 44.41 86 ASN A N 1
ATOM 718 C CA . ASN A 1 86 ? 0.670 -7.735 26.692 1.00 44.41 86 ASN A C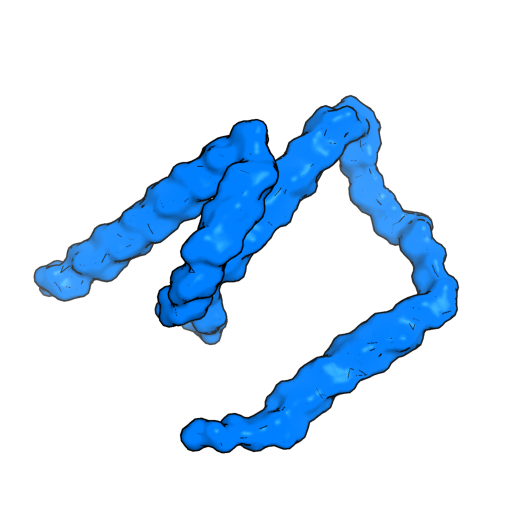A 1
ATOM 719 C C . ASN A 1 86 ? -0.034 -8.380 25.494 1.00 44.41 86 ASN A C 1
ATOM 721 O O . ASN A 1 86 ? -1.249 -8.575 25.499 1.00 44.41 86 ASN A O 1
ATOM 725 N N . LEU A 1 87 ? 0.729 -8.754 24.462 1.00 53.81 87 LEU A N 1
ATOM 726 C CA . LEU A 1 87 ? 0.295 -9.886 23.656 1.00 53.81 87 LEU A CA 1
ATOM 727 C C . LEU A 1 87 ? 0.444 -11.106 24.569 1.00 53.81 87 LEU A C 1
ATOM 729 O O . LEU A 1 87 ? 1.506 -11.720 24.649 1.00 53.81 87 LEU A O 1
ATOM 733 N N . LYS A 1 88 ? -0.609 -11.394 25.341 1.00 52.81 88 LYS A N 1
ATOM 734 C CA . LYS A 1 88 ? -0.773 -12.679 26.010 1.00 52.81 88 LYS A CA 1
ATOM 735 C C . LYS A 1 88 ? -0.989 -13.679 24.880 1.00 52.81 88 LYS A C 1
ATOM 737 O O . LYS A 1 88 ? -2.110 -13.992 24.499 1.00 52.81 88 LYS A O 1
ATOM 742 N N . LEU A 1 89 ? 0.115 -14.057 24.252 1.00 51.78 89 LEU A N 1
ATOM 743 C CA . LEU A 1 89 ? 0.196 -15.044 23.194 1.00 51.78 89 LEU A CA 1
ATOM 744 C C . LEU A 1 89 ? 0.056 -16.437 23.817 1.00 51.78 89 LEU A C 1
ATOM 746 O O . LEU A 1 89 ? 0.890 -17.315 23.620 1.00 51.78 89 LEU A O 1
ATOM 750 N N . ASP A 1 90 ? -0.974 -16.609 24.636 1.00 62.59 90 ASP A N 1
ATOM 751 C CA . ASP A 1 90 ? -1.240 -17.889 25.248 1.00 62.59 90 ASP A CA 1
ATOM 752 C C . ASP A 1 90 ? -2.104 -18.697 24.278 1.00 62.59 90 ASP A C 1
ATOM 754 O O . ASP A 1 90 ? -3.121 -18.229 23.755 1.00 62.59 90 ASP A O 1
ATOM 758 N N . ASN A 1 91 ? -1.627 -19.898 23.985 1.00 66.25 91 ASN A N 1
ATOM 759 C CA . ASN A 1 91 ? -2.224 -20.932 23.144 1.00 66.25 91 ASN A CA 1
ATOM 760 C C . ASN A 1 91 ? -2.316 -20.718 21.610 1.00 66.25 91 ASN A C 1
ATOM 762 O O . ASN A 1 91 ? -2.243 -21.702 20.878 1.00 66.25 91 ASN A O 1
ATOM 766 N N . TRP A 1 92 ? -2.420 -19.492 21.073 1.00 67.56 92 TRP A N 1
ATOM 767 C CA . TRP A 1 92 ? -2.609 -19.280 19.613 1.00 67.56 92 TRP A CA 1
ATOM 768 C C . TRP A 1 92 ? -1.332 -19.007 18.791 1.00 67.56 92 TRP A C 1
ATOM 770 O O . TRP A 1 92 ? -1.410 -18.925 17.565 1.00 67.56 92 TRP A O 1
ATOM 780 N N . ILE A 1 93 ? -0.144 -18.933 19.410 1.00 76.75 93 ILE A N 1
ATOM 781 C CA . ILE A 1 93 ? 1.133 -18.881 18.658 1.00 76.75 93 ILE A CA 1
ATOM 782 C C . ILE A 1 93 ? 1.320 -20.126 17.818 1.00 76.75 93 ILE A C 1
ATOM 784 O O . ILE A 1 93 ? 1.756 -20.033 16.678 1.00 76.75 93 ILE A O 1
ATOM 788 N N . TRP A 1 94 ? 1.036 -21.288 18.399 1.00 79.75 94 TRP A N 1
ATOM 789 C CA . TRP A 1 94 ? 1.342 -22.564 17.774 1.00 79.75 94 TRP A CA 1
ATOM 790 C C . TRP A 1 94 ? 0.607 -22.760 16.443 1.00 79.75 94 TRP A C 1
ATOM 792 O O . TRP A 1 94 ? 1.277 -23.047 15.452 1.00 79.75 94 TRP A O 1
ATOM 802 N N . PRO A 1 95 ? -0.720 -22.525 16.350 1.00 83.31 95 PRO A N 1
ATOM 803 C CA . PRO A 1 95 ? -1.407 -22.574 15.063 1.00 83.31 95 PRO A CA 1
ATOM 804 C C . PRO A 1 95 ? -0.949 -21.469 14.102 1.00 83.31 95 PRO A C 1
ATOM 806 O O . PRO A 1 95 ? -0.850 -21.728 12.908 1.00 83.31 95 PRO A O 1
ATOM 809 N N . LEU A 1 96 ? -0.614 -20.267 14.588 1.00 81.31 96 LEU A N 1
ATOM 810 C CA . LEU A 1 96 ? -0.108 -19.184 13.735 1.00 81.31 96 LEU A CA 1
ATOM 811 C C . LEU A 1 96 ? 1.261 -19.533 13.123 1.00 81.31 96 LEU A C 1
ATOM 813 O O . LEU A 1 96 ? 1.482 -19.342 11.931 1.00 81.31 96 LEU A O 1
ATOM 817 N N . LEU A 1 97 ? 2.169 -20.083 13.931 1.00 85.62 97 LEU A N 1
ATOM 818 C CA . LEU A 1 97 ? 3.499 -20.516 13.515 1.00 85.62 97 LEU A CA 1
ATOM 819 C C . LEU A 1 97 ? 3.409 -21.718 12.569 1.00 85.62 97 LEU A C 1
ATOM 821 O O . LEU A 1 97 ? 4.085 -21.736 11.544 1.00 85.62 97 LEU A O 1
ATOM 825 N N . ALA A 1 98 ? 2.540 -22.686 12.876 1.00 85.31 98 ALA A N 1
ATOM 826 C CA . ALA A 1 98 ? 2.266 -23.826 12.008 1.00 85.31 98 ALA A CA 1
ATOM 827 C C . ALA A 1 98 ? 1.671 -23.383 10.667 1.00 85.31 98 ALA A C 1
ATOM 829 O O . ALA A 1 98 ? 2.045 -23.922 9.631 1.00 85.31 98 ALA A O 1
ATOM 830 N N . TRP A 1 99 ? 0.800 -22.372 10.661 1.00 85.81 99 TRP A N 1
ATOM 831 C CA . TRP A 1 99 ? 0.255 -21.806 9.431 1.00 85.81 99 TRP A CA 1
ATOM 832 C C . TRP A 1 99 ? 1.350 -21.125 8.604 1.00 85.81 99 TRP A C 1
ATOM 834 O O . TRP A 1 99 ? 1.492 -21.420 7.419 1.00 85.81 99 TRP A O 1
ATOM 844 N N . ILE A 1 100 ? 2.181 -20.280 9.219 1.00 87.44 100 ILE A N 1
ATOM 845 C CA . ILE A 1 100 ? 3.299 -19.630 8.521 1.00 87.44 100 ILE A CA 1
ATOM 846 C C . ILE A 1 100 ? 4.267 -20.682 7.956 1.00 87.44 100 ILE A C 1
ATOM 848 O O . ILE A 1 100 ? 4.661 -20.583 6.798 1.00 87.44 100 ILE A O 1
ATOM 852 N N . ALA A 1 101 ? 4.591 -21.725 8.726 1.00 87.25 101 ALA A N 1
ATOM 853 C CA . ALA A 1 101 ? 5.447 -22.823 8.281 1.00 87.25 101 ALA A CA 1
ATOM 854 C C . ALA A 1 101 ? 4.807 -23.668 7.165 1.00 87.25 101 ALA A C 1
ATOM 856 O O . ALA A 1 101 ? 5.481 -24.063 6.219 1.00 87.25 101 ALA A O 1
ATOM 857 N N . ALA A 1 102 ? 3.501 -23.930 7.231 1.00 86.44 102 ALA A N 1
ATOM 858 C CA . ALA A 1 102 ? 2.778 -24.624 6.169 1.00 86.44 102 ALA A CA 1
ATOM 859 C C . ALA A 1 102 ? 2.761 -23.797 4.875 1.00 86.44 102 ALA A C 1
ATOM 861 O O . ALA A 1 102 ? 2.933 -24.352 3.793 1.00 86.44 102 ALA A O 1
ATOM 862 N N . ALA A 1 103 ? 2.613 -22.474 4.977 1.00 78.88 103 ALA A N 1
ATOM 863 C CA . ALA A 1 103 ? 2.658 -21.571 3.831 1.00 78.88 103 ALA A CA 1
ATOM 864 C C . ALA A 1 103 ? 4.054 -21.521 3.185 1.00 78.88 103 ALA A C 1
ATOM 866 O O . ALA A 1 103 ? 4.159 -21.541 1.958 1.00 78.88 103 ALA A O 1
ATOM 867 N N . THR A 1 104 ? 5.131 -21.514 3.979 1.00 85.50 104 THR A N 1
ATOM 868 C CA . THR A 1 104 ? 6.497 -21.576 3.435 1.00 85.50 104 THR A CA 1
ATOM 869 C C . THR A 1 104 ? 6.808 -22.940 2.828 1.00 85.50 104 THR A C 1
ATOM 871 O O . THR A 1 104 ? 7.376 -23.001 1.741 1.00 85.50 104 THR A O 1
ATOM 874 N N . MET A 1 105 ? 6.372 -24.032 3.460 1.00 81.94 105 MET A N 1
ATOM 875 C CA . MET A 1 105 ? 6.482 -25.377 2.888 1.00 81.94 105 MET A CA 1
ATOM 876 C C . MET A 1 105 ? 5.699 -25.495 1.575 1.00 81.94 105 MET A C 1
ATOM 878 O O . MET A 1 105 ? 6.216 -26.050 0.614 1.00 81.94 105 MET A O 1
ATOM 882 N N . ALA A 1 106 ? 4.497 -24.920 1.483 1.00 79.69 106 ALA A N 1
ATOM 883 C CA . ALA A 1 106 ? 3.698 -24.919 0.257 1.00 79.69 106 ALA A CA 1
ATOM 884 C C . ALA A 1 106 ? 4.375 -24.161 -0.898 1.00 79.69 106 ALA A C 1
ATOM 886 O O . ALA A 1 106 ? 4.280 -24.604 -2.042 1.00 79.69 106 ALA A O 1
ATOM 887 N N . MET A 1 107 ? 5.090 -23.066 -0.612 1.00 76.38 107 MET A N 1
ATOM 888 C CA . MET A 1 107 ? 5.900 -22.350 -1.609 1.00 76.38 107 MET A CA 1
ATOM 889 C C . MET A 1 107 ? 7.062 -23.197 -2.140 1.00 76.38 107 MET A C 1
ATOM 891 O O . MET A 1 107 ? 7.393 -23.093 -3.314 1.00 76.38 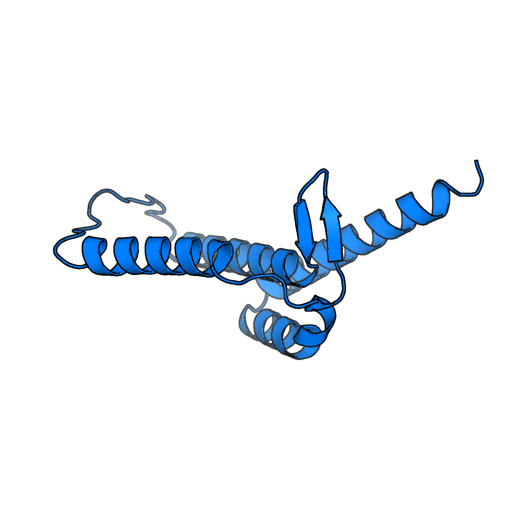107 MET A O 1
ATOM 895 N N . ILE A 1 108 ? 7.670 -24.041 -1.299 1.00 80.62 108 ILE A N 1
ATOM 896 C CA . ILE A 1 108 ? 8.762 -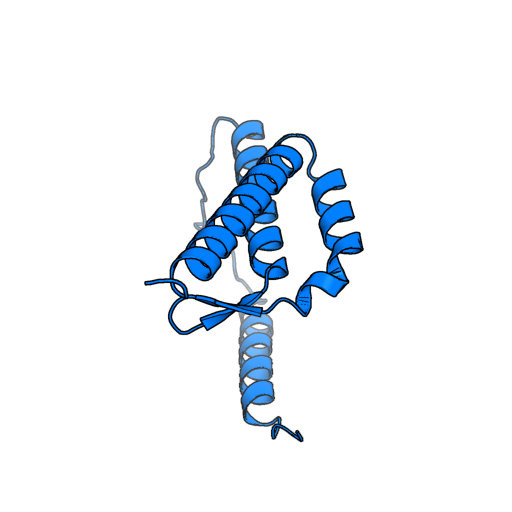24.940 -1.710 1.00 80.62 108 ILE A CA 1
ATOM 897 C C . ILE A 1 108 ? 8.213 -26.156 -2.467 1.00 80.62 108 ILE A C 1
ATOM 899 O O . ILE A 1 108 ? 8.806 -26.609 -3.441 1.00 80.62 108 ILE A O 1
ATOM 903 N N . VAL A 1 109 ? 7.084 -26.699 -2.003 1.00 80.75 109 VAL A N 1
ATOM 904 C CA . VAL A 1 109 ? 6.475 -27.918 -2.548 1.00 80.75 109 VAL A CA 1
ATOM 905 C C . VAL A 1 109 ? 5.740 -27.655 -3.851 1.00 80.75 109 VAL A C 1
ATOM 907 O O . VAL A 1 109 ? 5.636 -28.582 -4.644 1.00 80.75 109 VAL A O 1
ATOM 910 N N . SER A 1 110 ? 5.248 -26.437 -4.093 1.00 59.38 110 SER A N 1
ATOM 911 C CA . SER A 1 110 ? 4.638 -26.071 -5.373 1.00 59.38 110 SER A CA 1
ATOM 912 C C . SER A 1 110 ? 5.726 -26.039 -6.446 1.00 59.38 110 SER A C 1
ATOM 914 O O . SER A 1 110 ? 6.481 -25.068 -6.503 1.00 59.38 110 SER A O 1
ATOM 916 N N . PRO A 1 111 ? 5.833 -27.061 -7.318 1.00 55.16 111 PRO A N 1
ATOM 917 C CA . PRO A 1 111 ? 6.680 -26.943 -8.486 1.00 55.16 111 PRO A CA 1
ATOM 918 C C . PRO A 1 111 ? 5.979 -25.905 -9.355 1.00 55.16 111 PRO A C 1
ATOM 920 O O . PRO A 1 111 ? 4.780 -26.048 -9.619 1.00 55.16 111 PRO A O 1
ATOM 923 N N . ASP A 1 112 ? 6.686 -24.851 -9.751 1.00 55.91 112 ASP A N 1
ATOM 924 C CA . ASP A 1 112 ? 6.169 -23.872 -10.703 1.00 55.91 112 ASP A CA 1
ATOM 925 C C . ASP A 1 112 ? 5.849 -24.642 -11.997 1.00 55.91 112 ASP A C 1
ATOM 927 O O . ASP A 1 112 ? 6.723 -24.946 -12.805 1.00 55.91 112 ASP A O 1
ATOM 931 N N . LYS A 1 113 ? 4.597 -25.102 -12.133 1.00 49.66 113 LYS A N 1
ATOM 932 C CA . LYS A 1 113 ? 4.071 -25.694 -13.363 1.00 49.66 113 LYS A CA 1
ATOM 933 C C . LYS A 1 113 ? 3.747 -24.525 -14.273 1.00 49.66 113 LYS A C 1
ATOM 935 O O . LYS A 1 113 ? 2.587 -24.131 -14.404 1.00 49.66 113 LYS A O 1
ATOM 940 N N . ARG A 1 114 ? 4.794 -23.936 -14.824 1.00 43.62 114 ARG A N 1
ATOM 941 C CA . ARG A 1 114 ? 4.708 -22.884 -15.816 1.00 43.62 114 ARG A CA 1
ATOM 942 C C . ARG A 1 114 ? 5.653 -23.176 -16.959 1.00 43.62 114 ARG A C 1
ATOM 944 O O . ARG A 1 114 ? 6.749 -23.713 -16.694 1.00 43.62 114 ARG A O 1
#

Secondary structure (DSSP, 8-state):
-TTHHHHHHHHHHHHHHHHHHHHHHHH-HHHHHHHHHHTGGGGG-EEEETTEEEEHHHHHHHHHHHHHHHHHHHHTTT-----GGG----SSHHHHHHHHHHHHHHHHHS----

Radius of gyration: 19.28 Å; Cα contacts (8 Å, |Δi|>4): 54; chains: 1; bounding box: 34×40×52 Å

Mean predicted aligned error: 13.35 Å

Foldseek 3Di:
DVVVVVVVVVVVVLVVVLVVLLVVLLVPLVVLVVVLVVCVVQQVAWDDDPHDGDTSSNSSVVSNVVSVVVVVCVVVPPDPPPCPVPPVVPPVVVVVVVVVVVVVVCVVPDDPPD